Protein AF-A0A3B9AIJ4-F1 (afdb_monomer)

pLDDT: mean 94.88, std 3.49, range [79.06, 98.31]

Sequence (65 aa):
MPAGEYTLKIFNLLGKQVWKTNYTLSGNTSFRIELDNFKKGTYIYSLVDKNGNAVGTKRLVILKP

Solvent-accessible surface area (backbone atoms only — not comparable to full-atom values): 4042 Å² total; per-residue (Å²): 87,79,72,46,52,32,36,44,36,32,23,40,80,85,66,49,76,77,47,74,50,78,45,81,45,58,54,84,83,86,84,89,77,91,59,83,91,54,71,71,45,62,30,36,36,35,37,19,40,80,88,64,50,76,77,45,73,49,81,41,77,43,84,68,135

Foldseek 3Di:
DDFAKKKKFKADPVRHTPDIDIDGDDDDDDDDDDCPPPDFAKMKIFIAGPVRHTPDIDIDGDDDD

Structure (mmCIF, N/CA/C/O backbone):
data_AF-A0A3B9AIJ4-F1
#
_entry.id   AF-A0A3B9AIJ4-F1
#
loop_
_atom_site.group_PDB
_atom_site.id
_atom_site.type_symbol
_atom_site.label_atom_id
_atom_site.label_alt_id
_atom_site.label_comp_id
_atom_site.label_asym_id
_atom_site.label_entity_id
_atom_site.label_seq_id
_atom_site.pdbx_PDB_ins_code
_atom_site.Cartn_x
_atom_site.Cartn_y
_atom_site.Cartn_z
_atom_site.occupancy
_atom_site.B_iso_or_equiv
_atom_site.auth_seq_id
_atom_site.auth_comp_id
_atom_site.auth_asym_id
_atom_site.auth_atom_id
_atom_site.pdbx_PDB_model_num
ATOM 1 N N . MET A 1 1 ? 2.431 -8.354 -16.081 1.00 79.06 1 MET A N 1
ATOM 2 C CA . MET A 1 1 ? 3.106 -7.035 -16.003 1.00 79.06 1 MET A CA 1
ATOM 3 C C . MET A 1 1 ? 4.548 -7.175 -16.480 1.00 79.06 1 MET A C 1
ATOM 5 O O . MET A 1 1 ? 5.053 -8.297 -16.420 1.00 79.06 1 MET A O 1
ATOM 9 N N . PRO A 1 2 ? 5.189 -6.100 -16.981 1.00 90.56 2 PRO A N 1
ATOM 10 C CA . PRO A 1 2 ? 6.618 -6.116 -17.292 1.00 90.56 2 PRO A CA 1
ATOM 11 C C . PRO A 1 2 ? 7.444 -6.550 -16.080 1.00 90.56 2 PRO A C 1
ATOM 13 O O . PRO A 1 2 ? 7.031 -6.333 -14.942 1.00 90.56 2 PRO A O 1
ATOM 16 N N . ALA A 1 3 ? 8.593 -7.176 -16.329 1.00 94.25 3 ALA A N 1
ATOM 17 C CA . ALA A 1 3 ? 9.505 -7.508 -15.248 1.00 94.25 3 ALA A CA 1
ATOM 18 C C . ALA A 1 3 ? 10.148 -6.231 -14.686 1.00 94.25 3 AL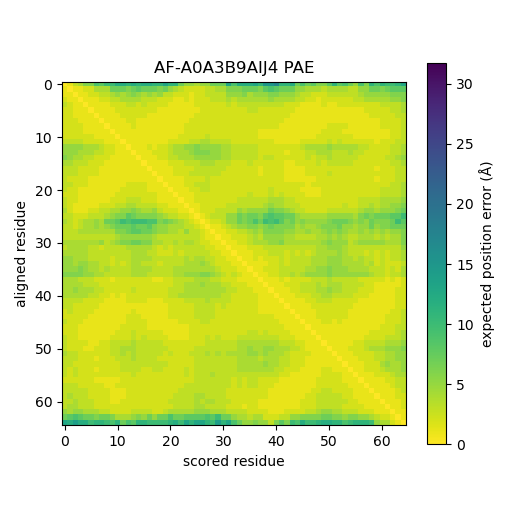A A C 1
ATOM 20 O O . ALA A 1 3 ? 10.581 -5.374 -15.460 1.00 94.25 3 ALA A O 1
ATOM 21 N N . GLY A 1 4 ? 10.218 -6.095 -13.363 1.00 95.81 4 GLY A N 1
ATOM 22 C CA . GLY A 1 4 ? 10.850 -4.931 -12.746 1.00 95.81 4 GLY A CA 1
ATOM 23 C C . GLY A 1 4 ? 10.577 -4.762 -11.258 1.00 95.81 4 GLY A C 1
ATOM 24 O O . GLY A 1 4 ? 9.919 -5.584 -10.624 1.00 95.81 4 GLY A O 1
ATOM 25 N N . GLU A 1 5 ? 11.099 -3.660 -10.726 1.00 97.56 5 GLU A N 1
ATOM 26 C CA . GLU A 1 5 ? 10.914 -3.249 -9.338 1.00 97.56 5 GLU A CA 1
ATOM 27 C C . GLU A 1 5 ? 9.613 -2.470 -9.170 1.00 97.56 5 GLU A C 1
ATOM 29 O O . GLU A 1 5 ? 9.345 -1.498 -9.888 1.00 97.56 5 GLU A O 1
ATOM 34 N N . TYR A 1 6 ? 8.830 -2.888 -8.182 1.00 97.06 6 TYR A N 1
ATOM 35 C CA . TYR A 1 6 ? 7.573 -2.262 -7.815 1.00 97.06 6 TYR A CA 1
ATOM 36 C C . TYR A 1 6 ? 7.493 -2.081 -6.303 1.00 97.06 6 TYR A C 1
ATOM 38 O O . TYR A 1 6 ? 7.968 -2.911 -5.527 1.00 97.06 6 TYR A O 1
ATOM 46 N N . THR A 1 7 ? 6.822 -1.021 -5.865 1.00 97.56 7 THR A N 1
ATOM 47 C CA . THR A 1 7 ? 6.511 -0.812 -4.448 1.00 97.56 7 THR A CA 1
ATOM 48 C C . THR A 1 7 ? 5.006 -0.867 -4.254 1.00 97.56 7 THR A C 1
ATOM 50 O O . THR A 1 7 ? 4.263 -0.090 -4.856 1.00 97.56 7 THR A O 1
ATOM 53 N N . LEU A 1 8 ? 4.544 -1.746 -3.367 1.00 96.94 8 LEU A N 1
ATOM 54 C CA . LEU A 1 8 ? 3.163 -1.735 -2.900 1.00 96.94 8 LEU A CA 1
ATOM 55 C C . LEU A 1 8 ? 3.077 -0.871 -1.643 1.00 96.94 8 LEU A C 1
ATOM 57 O O . LEU A 1 8 ? 3.786 -1.111 -0.666 1.00 96.94 8 LEU A O 1
ATOM 61 N N . LYS A 1 9 ? 2.210 0.140 -1.667 1.00 97.44 9 LYS A N 1
ATOM 62 C CA . LYS A 1 9 ? 1.991 1.081 -0.562 1.00 97.44 9 LYS A CA 1
ATOM 63 C C . LYS A 1 9 ? 0.545 0.991 -0.098 1.00 97.44 9 LYS A C 1
ATOM 65 O O . LYS A 1 9 ? -0.350 0.892 -0.934 1.00 97.44 9 LYS A O 1
ATOM 70 N N . ILE A 1 10 ? 0.311 1.075 1.210 1.00 97.69 10 ILE A N 1
ATOM 71 C CA . ILE A 1 10 ? -1.031 1.206 1.793 1.00 97.69 10 ILE A CA 1
ATOM 72 C C . ILE A 1 10 ? -1.110 2.526 2.551 1.00 97.69 10 ILE A C 1
ATOM 74 O O . ILE A 1 10 ? -0.217 2.872 3.330 1.00 97.69 10 ILE A O 1
ATOM 78 N N . PHE A 1 11 ? -2.208 3.239 2.340 1.00 98.06 11 PHE A N 1
ATOM 79 C CA . PHE A 1 11 ? -2.524 4.530 2.927 1.00 98.06 11 PHE A CA 1
ATOM 80 C C . PHE A 1 11 ? -3.826 4.437 3.717 1.00 98.06 11 PHE A C 1
ATOM 82 O O . PHE A 1 11 ? -4.743 3.700 3.342 1.00 98.06 11 PHE A O 1
ATOM 89 N N . ASN A 1 12 ? -3.926 5.199 4.804 1.00 97.19 12 ASN A N 1
ATOM 90 C CA . ASN A 1 12 ? -5.222 5.448 5.430 1.00 97.19 12 ASN A CA 1
ATOM 91 C C . ASN A 1 12 ? -6.056 6.431 4.582 1.00 97.19 12 ASN A C 1
ATOM 93 O O . ASN A 1 12 ? -5.567 6.996 3.604 1.00 97.19 12 ASN A O 1
ATOM 97 N N . LEU A 1 13 ? -7.312 6.665 4.971 1.00 94.88 13 LEU A N 1
ATOM 98 C CA . LEU A 1 13 ? -8.219 7.548 4.225 1.00 94.88 13 LEU A CA 1
ATOM 99 C C . LEU A 1 13 ? -7.755 9.019 4.163 1.00 94.88 13 LEU A C 1
ATOM 101 O O . LEU A 1 13 ? -8.173 9.751 3.277 1.00 94.88 13 LEU A O 1
ATOM 105 N N . LEU A 1 14 ? -6.866 9.439 5.069 1.00 95.94 14 LEU A N 1
ATOM 106 C CA . LEU A 1 14 ? -6.266 10.779 5.079 1.00 95.94 14 LEU A CA 1
ATOM 107 C C . LEU A 1 14 ? -5.024 10.882 4.172 1.00 95.94 14 LEU A C 1
ATOM 109 O O . LEU A 1 14 ? -4.354 11.909 4.169 1.00 95.94 14 LEU A O 1
ATOM 113 N N . GLY A 1 15 ? -4.663 9.815 3.452 1.00 95.06 15 GLY A N 1
ATOM 114 C CA . GLY A 1 15 ? -3.491 9.784 2.572 1.00 95.06 15 GLY A CA 1
ATOM 115 C C . GLY A 1 15 ? -2.159 9.535 3.285 1.00 95.06 15 GLY A C 1
ATOM 116 O O . GLY A 1 15 ? -1.109 9.550 2.646 1.00 95.06 15 GLY A O 1
ATOM 117 N N . LYS A 1 16 ? -2.156 9.252 4.595 1.00 97.31 16 LYS A N 1
ATOM 118 C CA . LYS A 1 16 ? -0.929 8.876 5.315 1.00 97.31 16 LYS A CA 1
ATOM 119 C C . LYS A 1 16 ? -0.540 7.446 4.948 1.00 97.31 16 LYS A C 1
ATOM 121 O O . LYS A 1 16 ? -1.329 6.526 5.163 1.00 97.31 16 LYS A O 1
ATOM 126 N N . GLN A 1 17 ? 0.688 7.247 4.465 1.00 97.56 17 GLN A N 1
ATOM 127 C CA . GLN A 1 17 ? 1.246 5.909 4.247 1.00 97.56 17 GLN A CA 1
ATOM 128 C C . GLN A 1 17 ? 1.385 5.187 5.593 1.00 97.56 17 GLN A C 1
ATOM 130 O O . GLN A 1 17 ? 2.060 5.672 6.501 1.00 97.56 17 GLN A O 1
ATOM 135 N N . VAL A 1 18 ? 0.744 4.029 5.713 1.00 97.25 18 VAL A N 1
ATOM 136 C CA . VAL A 1 18 ? 0.737 3.195 6.927 1.00 97.25 18 VAL A CA 1
ATOM 137 C C . VAL A 1 18 ? 1.494 1.884 6.742 1.00 97.25 18 VAL A C 1
ATOM 139 O O . VAL A 1 18 ? 1.836 1.243 7.728 1.00 97.25 18 VAL A O 1
ATOM 142 N N . TRP A 1 19 ? 1.783 1.493 5.499 1.00 97.12 19 TR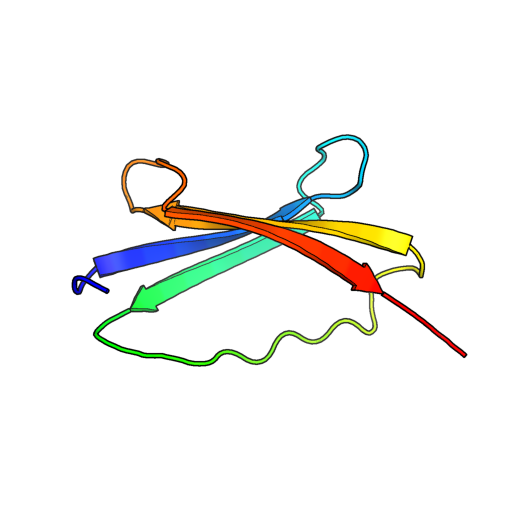P A N 1
ATOM 143 C CA . TRP A 1 19 ? 2.566 0.300 5.186 1.00 97.12 19 TRP A CA 1
ATOM 144 C C . TRP A 1 19 ? 3.188 0.410 3.793 1.00 97.12 19 TRP A C 1
ATOM 146 O O . TRP A 1 19 ? 2.635 1.078 2.912 1.00 97.12 19 TRP A O 1
ATOM 156 N N . LYS A 1 20 ? 4.334 -0.243 3.591 1.00 96.75 20 LYS A N 1
ATOM 157 C CA . LYS A 1 20 ? 4.954 -0.409 2.274 1.00 96.75 20 LYS A CA 1
ATOM 158 C C . LYS A 1 20 ? 5.787 -1.683 2.214 1.00 96.75 20 LYS A C 1
ATOM 160 O O . LYS A 1 20 ? 6.345 -2.094 3.229 1.00 96.75 20 LYS A O 1
ATOM 165 N N . THR A 1 21 ? 5.957 -2.218 1.013 1.00 96.75 21 THR A N 1
ATOM 166 C CA . THR A 1 21 ? 6.988 -3.215 0.718 1.00 96.75 21 THR A CA 1
ATOM 167 C C . THR A 1 21 ? 7.432 -3.119 -0.740 1.00 96.75 21 THR A C 1
ATOM 169 O O . THR A 1 21 ? 6.681 -2.628 -1.588 1.00 96.75 21 THR A O 1
ATOM 172 N N . ASN A 1 22 ? 8.643 -3.588 -1.025 1.00 96.69 22 ASN A N 1
ATOM 173 C CA . ASN A 1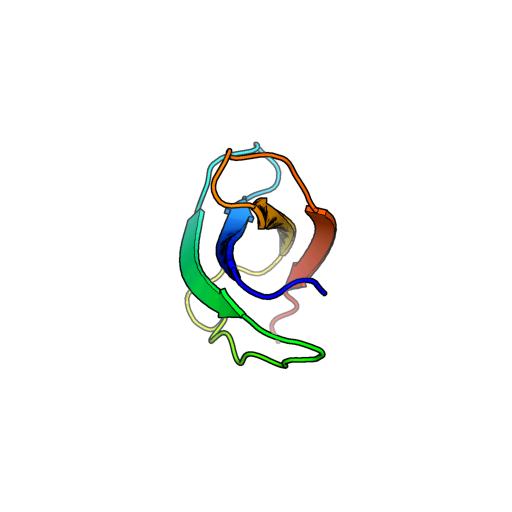 22 ? 9.203 -3.643 -2.372 1.00 96.69 22 ASN A CA 1
ATOM 174 C C . ASN A 1 22 ? 9.146 -5.075 -2.903 1.00 96.69 22 ASN A C 1
ATOM 176 O O . ASN A 1 22 ? 9.333 -6.024 -2.140 1.00 96.69 22 ASN A O 1
ATOM 180 N N . TYR A 1 23 ? 8.921 -5.216 -4.204 1.00 94.94 23 TYR A N 1
ATOM 181 C CA . TYR A 1 23 ? 8.920 -6.496 -4.892 1.00 94.94 23 TYR A CA 1
ATOM 182 C C . TYR A 1 23 ? 9.607 -6.394 -6.253 1.00 94.94 23 TYR A C 1
ATOM 184 O O . TYR A 1 23 ? 9.324 -5.479 -7.028 1.00 94.94 23 TYR A O 1
ATOM 192 N N . THR A 1 24 ? 10.391 -7.415 -6.584 1.00 95.38 24 THR A N 1
ATOM 193 C CA . THR A 1 24 ? 10.797 -7.709 -7.960 1.00 95.38 24 THR A CA 1
ATOM 194 C C . THR A 1 24 ? 9.730 -8.599 -8.588 1.00 95.38 24 THR A C 1
ATOM 196 O O . THR A 1 24 ? 9.541 -9.743 -8.168 1.00 95.38 24 THR A O 1
ATOM 199 N N . LEU A 1 25 ? 8.983 -8.070 -9.556 1.00 93.69 25 LEU A N 1
ATOM 200 C CA . LEU A 1 25 ? 7.851 -8.758 -10.181 1.00 93.69 25 LEU A CA 1
ATOM 201 C C . LEU A 1 25 ? 8.174 -9.181 -11.602 1.00 93.69 25 LEU A C 1
ATOM 203 O O . LEU A 1 25 ? 8.910 -8.495 -12.303 1.00 93.69 25 LEU A O 1
ATOM 207 N N . SER A 1 26 ? 7.559 -10.273 -12.047 1.00 92.81 26 SER A N 1
ATOM 208 C CA . SER A 1 26 ? 7.496 -10.672 -13.450 1.00 92.81 26 SER A CA 1
ATOM 209 C C . SER A 1 26 ? 6.183 -11.416 -13.711 1.00 92.81 26 SER A C 1
ATOM 211 O O . SER A 1 26 ? 5.753 -12.258 -12.925 1.00 92.81 26 SER A O 1
ATOM 213 N N . GLY A 1 27 ? 5.492 -11.078 -14.804 1.00 90.31 27 GLY A N 1
ATOM 214 C CA . GLY A 1 27 ? 4.248 -11.761 -15.173 1.00 90.31 27 GLY A CA 1
ATOM 215 C C . GLY A 1 27 ? 3.086 -11.501 -14.204 1.00 90.31 27 GLY A C 1
A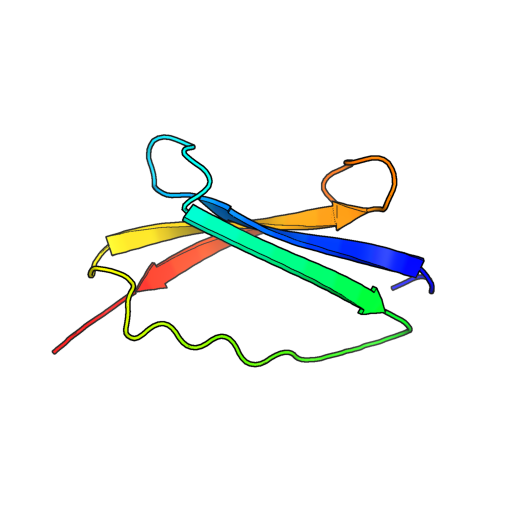TOM 216 O O . GLY A 1 27 ? 2.796 -10.340 -13.890 1.00 90.31 27 GLY A O 1
ATOM 217 N N . ASN A 1 28 ? 2.381 -12.570 -13.819 1.00 89.62 28 ASN A N 1
ATOM 218 C CA . ASN A 1 28 ? 1.290 -12.553 -12.843 1.00 89.62 28 ASN A CA 1
ATOM 219 C C . ASN A 1 28 ? 1.798 -13.096 -11.506 1.00 89.62 28 ASN A C 1
ATOM 221 O O . ASN A 1 28 ? 2.349 -14.191 -11.444 1.00 89.62 28 ASN A O 1
ATOM 225 N N . THR A 1 29 ? 1.563 -12.356 -10.428 1.00 88.56 29 THR A N 1
ATOM 226 C CA . THR A 1 29 ? 2.029 -12.719 -9.087 1.00 88.56 29 THR A CA 1
ATOM 227 C C . THR A 1 29 ? 0.943 -12.407 -8.065 1.00 88.56 29 THR A C 1
ATOM 229 O O . THR A 1 29 ? 0.163 -11.472 -8.247 1.00 88.56 29 THR A O 1
ATOM 232 N N . SER A 1 30 ? 0.891 -13.193 -6.993 1.00 90.94 30 SER A N 1
ATOM 233 C CA . SER A 1 30 ? 0.025 -12.954 -5.836 1.00 90.94 30 SER A CA 1
ATOM 234 C C . SER A 1 30 ? 0.880 -12.788 -4.583 1.00 90.94 30 SER A C 1
ATOM 236 O O . SER A 1 30 ? 1.884 -13.480 -4.432 1.00 90.94 30 SER A O 1
ATOM 238 N N . PHE A 1 31 ? 0.471 -11.899 -3.677 1.00 86.38 31 PHE A N 1
ATOM 239 C CA . PHE A 1 31 ? 1.163 -11.655 -2.408 1.00 86.38 31 PHE A CA 1
ATOM 240 C C . PHE A 1 31 ? 0.191 -11.781 -1.250 1.00 86.38 31 PHE A C 1
ATOM 242 O O . PHE A 1 31 ? -0.976 -11.398 -1.356 1.00 86.38 31 PHE A O 1
ATOM 249 N N . ARG A 1 32 ? 0.704 -12.265 -0.123 1.00 91.25 32 ARG A N 1
ATOM 250 C CA . ARG A 1 32 ? -0.010 -12.273 1.146 1.00 91.25 32 ARG A CA 1
ATOM 251 C C . ARG A 1 32 ? 0.410 -11.058 1.967 1.00 91.25 32 ARG A C 1
ATOM 253 O O . ARG A 1 32 ? 1.595 -10.750 2.057 1.00 91.25 32 ARG A O 1
ATOM 260 N N . ILE A 1 33 ? -0.569 -10.380 2.556 1.00 91.12 33 ILE A N 1
ATOM 261 C CA . ILE A 1 33 ? -0.360 -9.250 3.463 1.00 91.12 33 ILE A CA 1
ATOM 262 C C . ILE A 1 33 ? -1.116 -9.564 4.746 1.00 91.12 33 ILE A C 1
ATOM 264 O O . ILE A 1 33 ? -2.324 -9.787 4.703 1.00 91.12 33 ILE A O 1
ATOM 268 N N . GLU A 1 34 ? -0.409 -9.571 5.872 1.00 91.69 34 GLU A N 1
ATOM 269 C CA . GLU A 1 34 ? -1.032 -9.717 7.187 1.00 91.69 34 GLU A CA 1
ATOM 270 C C . GLU A 1 34 ? -1.652 -8.383 7.617 1.00 91.69 34 GLU A C 1
ATOM 272 O O . GLU A 1 34 ? -0.982 -7.345 7.647 1.00 91.69 34 GLU A O 1
ATOM 277 N N . LEU A 1 35 ? -2.948 -8.406 7.932 1.00 91.56 35 LEU A N 1
ATOM 278 C CA . LEU A 1 35 ? -3.738 -7.210 8.245 1.00 91.56 35 LEU A CA 1
ATOM 279 C C . LEU A 1 35 ? -4.083 -7.084 9.736 1.00 91.56 35 LEU A C 1
ATOM 281 O O . LEU A 1 35 ? -4.783 -6.149 10.124 1.00 91.56 35 LEU A O 1
ATOM 285 N N . ASP A 1 36 ? -3.576 -7.975 10.587 1.00 91.75 36 ASP A N 1
ATOM 286 C CA . ASP A 1 36 ? -3.946 -8.050 12.007 1.00 91.75 36 ASP A CA 1
ATOM 287 C C . ASP A 1 36 ? -3.699 -6.735 12.755 1.00 91.75 36 ASP A C 1
ATOM 289 O O . ASP A 1 36 ? -4.541 -6.285 13.53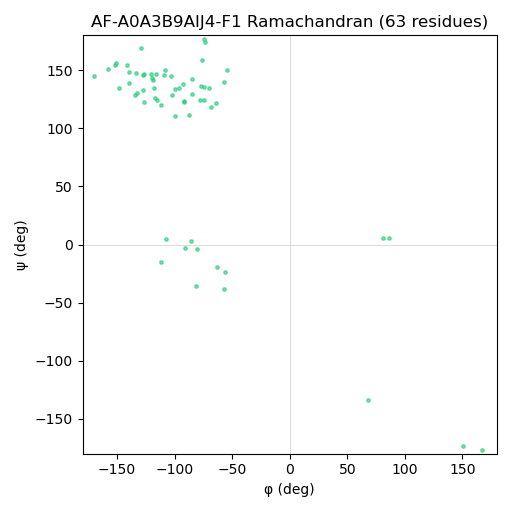8 1.00 91.75 36 ASP A O 1
ATOM 293 N N . ASN A 1 37 ? -2.602 -6.051 12.423 1.00 92.06 37 ASN A N 1
ATOM 294 C CA . ASN A 1 37 ? -2.214 -4.772 13.022 1.00 92.06 37 ASN A CA 1
ATOM 295 C C . ASN A 1 37 ? -2.946 -3.556 12.428 1.00 92.06 37 ASN A C 1
ATOM 297 O O . ASN A 1 37 ? -2.779 -2.431 12.906 1.00 92.06 37 ASN A O 1
ATOM 301 N N . PHE A 1 38 ? -3.774 -3.746 11.400 1.00 95.56 38 PHE A N 1
ATOM 302 C CA . PHE A 1 38 ? -4.606 -2.679 10.857 1.00 95.56 38 PHE A CA 1
ATOM 303 C C . PHE A 1 38 ? -5.903 -2.562 11.655 1.00 95.56 38 PHE A C 1
ATOM 305 O O . PHE A 1 38 ? -6.498 -3.548 12.085 1.00 95.56 38 PHE A O 1
ATOM 312 N N . LYS A 1 39 ? -6.384 -1.337 11.864 1.00 95.62 39 LYS A N 1
ATOM 313 C CA . LYS A 1 39 ? -7.704 -1.119 12.469 1.00 95.62 39 LYS A CA 1
ATOM 314 C C . LYS A 1 39 ? -8.794 -1.398 11.430 1.00 95.62 39 LYS A C 1
ATOM 316 O O . LYS A 1 39 ? -8.541 -1.330 10.230 1.00 95.62 39 LYS A O 1
ATOM 321 N N . LYS A 1 40 ? -10.019 -1.681 11.886 1.00 96.50 40 LYS A N 1
ATOM 322 C CA . LYS A 1 40 ? -11.179 -1.716 10.983 1.00 96.50 40 LYS A CA 1
ATOM 323 C C . LYS A 1 40 ? -11.320 -0.365 10.279 1.00 96.50 40 LYS A C 1
ATOM 325 O O . LYS A 1 40 ? -11.129 0.676 10.912 1.00 96.50 40 LYS A O 1
AT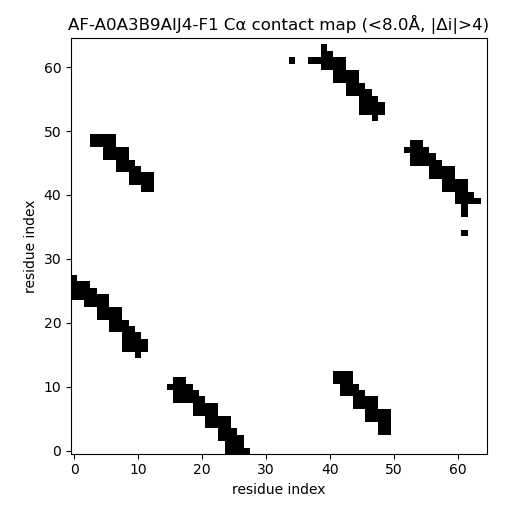OM 330 N N . GLY A 1 41 ? -11.658 -0.373 8.995 1.00 96.81 41 GLY A N 1
ATOM 331 C CA . GLY A 1 41 ? -11.842 0.865 8.241 1.00 96.81 41 GLY A CA 1
ATOM 332 C C . GLY A 1 41 ? -11.521 0.758 6.757 1.00 96.81 41 GLY A C 1
ATOM 333 O O . GLY A 1 41 ? -11.276 -0.321 6.218 1.00 96.81 41 GLY A O 1
ATOM 334 N N . THR A 1 42 ? -11.545 1.917 6.096 1.00 98.12 42 THR A N 1
ATOM 335 C CA . THR A 1 42 ? -11.205 2.051 4.677 1.00 98.12 42 THR A CA 1
ATOM 336 C C . THR A 1 42 ? -9.774 2.552 4.515 1.00 98.12 42 THR A C 1
ATOM 338 O O . THR A 1 42 ? -9.357 3.526 5.143 1.00 98.12 42 THR A O 1
ATOM 341 N N . TYR A 1 43 ? -9.059 1.885 3.623 1.00 98.31 43 TYR A N 1
ATOM 342 C CA . TYR A 1 43 ? -7.691 2.149 3.217 1.00 98.31 43 TYR A CA 1
ATOM 343 C C . TYR A 1 43 ? -7.621 2.209 1.691 1.00 98.31 43 TYR A C 1
ATOM 345 O O . TYR A 1 43 ? -8.559 1.838 0.976 1.00 98.31 43 TYR A O 1
ATOM 353 N N . ILE A 1 44 ? -6.481 2.656 1.185 1.00 98.06 44 ILE A N 1
ATOM 354 C CA . ILE A 1 44 ? -6.161 2.658 -0.240 1.00 98.06 44 ILE A CA 1
ATOM 355 C C . ILE A 1 44 ? -4.822 1.956 -0.393 1.00 98.06 44 ILE A C 1
ATOM 357 O O . ILE A 1 44 ? -3.889 2.278 0.339 1.00 98.06 44 ILE A O 1
ATOM 361 N N . TYR A 1 45 ? -4.707 1.025 -1.335 1.00 97.25 45 TYR A N 1
ATOM 362 C CA . TYR A 1 45 ? -3.401 0.535 -1.756 1.00 97.25 45 TYR A CA 1
ATOM 363 C C . TYR A 1 45 ? -3.075 1.019 -3.160 1.00 97.25 45 TYR A C 1
ATOM 365 O O . TYR A 1 45 ? -3.960 1.151 -4.009 1.00 97.25 45 TYR A O 1
ATOM 373 N N . SER A 1 46 ? -1.794 1.277 -3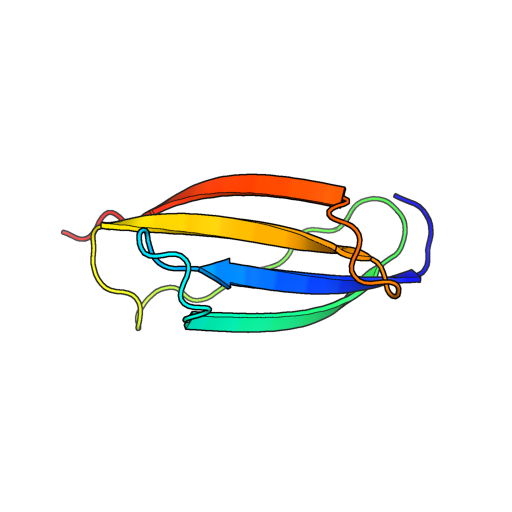.391 1.00 97.50 46 SER A N 1
ATOM 374 C CA . SER A 1 46 ? -1.262 1.670 -4.687 1.00 97.50 46 SER A CA 1
ATOM 375 C C . SER A 1 46 ? -0.003 0.871 -4.987 1.00 97.50 46 SER A C 1
ATOM 377 O O . SER A 1 46 ? 0.900 0.792 -4.149 1.00 97.50 46 SER A O 1
ATOM 379 N N . LEU A 1 47 ? 0.033 0.263 -6.169 1.00 96.94 47 LEU A N 1
ATOM 380 C CA . LEU A 1 47 ? 1.233 -0.332 -6.736 1.00 96.94 47 LEU A CA 1
ATOM 381 C C . LEU A 1 47 ? 1.908 0.730 -7.599 1.00 96.94 47 LEU A C 1
ATOM 383 O O . LEU A 1 47 ? 1.285 1.247 -8.528 1.00 96.94 47 LEU A O 1
ATOM 387 N N . VAL A 1 48 ? 3.162 1.046 -7.296 1.00 97.62 48 VAL A N 1
ATOM 388 C CA . VAL A 1 48 ? 3.960 2.002 -8.070 1.00 97.62 48 VAL A CA 1
ATOM 389 C C . VAL A 1 48 ? 5.153 1.311 -8.718 1.00 97.62 48 VAL A C 1
ATOM 391 O O . VAL A 1 48 ? 5.691 0.361 -8.149 1.00 97.62 48 VAL A O 1
ATOM 394 N N . ASP A 1 49 ? 5.550 1.771 -9.901 1.00 96.88 49 ASP A N 1
ATOM 395 C CA . ASP A 1 49 ? 6.775 1.324 -10.570 1.00 96.88 49 ASP A CA 1
ATOM 396 C C . ASP A 1 49 ? 8.036 1.919 -9.907 1.00 96.88 49 ASP A C 1
ATOM 398 O O . ASP A 1 49 ? 7.958 2.750 -8.995 1.00 96.88 49 ASP A O 1
ATOM 402 N N . LYS A 1 50 ? 9.217 1.521 -10.392 1.00 96.88 50 LYS A N 1
ATOM 403 C CA . LYS A 1 50 ? 10.518 2.035 -9.928 1.00 96.88 50 LYS A CA 1
ATOM 404 C C . LYS A 1 50 ? 10.683 3.559 -10.015 1.00 96.88 50 LYS A C 1
ATOM 406 O O . LYS A 1 50 ? 11.516 4.119 -9.309 1.00 96.88 50 LYS A O 1
ATOM 411 N N . ASN A 1 51 ? 9.929 4.220 -10.892 1.00 96.50 51 ASN A N 1
ATOM 412 C CA . ASN A 1 51 ? 9.973 5.668 -11.085 1.00 96.50 51 ASN A CA 1
ATOM 413 C C . ASN A 1 51 ? 8.949 6.381 -10.183 1.00 96.50 51 ASN A C 1
ATOM 415 O O . ASN A 1 51 ? 8.882 7.607 -10.174 1.00 96.50 51 ASN A O 1
ATOM 419 N N . GLY A 1 52 ? 8.151 5.627 -9.420 1.00 94.94 52 GLY A N 1
ATOM 420 C CA . GLY A 1 52 ? 7.100 6.147 -8.555 1.00 94.94 52 GLY A CA 1
ATOM 421 C C . GLY A 1 52 ? 5.760 6.369 -9.256 1.00 94.94 52 GLY A C 1
ATOM 422 O O . GLY A 1 52 ? 4.838 6.871 -8.610 1.00 94.94 52 GLY A O 1
ATOM 423 N N . ASN A 1 53 ? 5.610 5.975 -10.525 1.00 96.50 53 ASN A N 1
ATOM 424 C CA . ASN A 1 53 ? 4.342 6.107 -11.238 1.00 96.50 53 ASN A CA 1
ATOM 425 C C . ASN A 1 53 ? 3.352 5.054 -10.746 1.00 96.50 53 ASN A C 1
ATOM 427 O O . ASN A 1 53 ? 3.693 3.877 -10.621 1.00 96.50 53 ASN A O 1
ATOM 431 N N . ALA A 1 54 ? 2.106 5.459 -10.503 1.00 95.75 54 ALA A N 1
ATOM 432 C CA . ALA A 1 54 ? 1.055 4.528 -10.120 1.00 95.75 54 ALA A CA 1
ATOM 433 C C . ALA A 1 54 ? 0.692 3.605 -11.292 1.00 95.75 54 ALA A C 1
ATOM 435 O O . ALA A 1 54 ? 0.205 4.052 -12.326 1.00 95.75 54 ALA A O 1
ATOM 436 N N . VAL A 1 55 ? 0.889 2.304 -11.093 1.00 95.44 55 VAL A N 1
ATOM 437 C CA . VAL A 1 55 ? 0.443 1.237 -12.001 1.00 95.44 55 VAL A CA 1
ATOM 438 C C . VAL A 1 55 ? -1.032 0.930 -11.757 1.00 95.44 55 VAL A C 1
ATOM 440 O O . VAL A 1 55 ? -1.787 0.638 -12.681 1.00 95.44 55 VAL A O 1
ATOM 443 N N . GLY A 1 56 ? -1.461 1.003 -10.497 1.00 95.56 56 GLY A N 1
ATOM 444 C CA . GLY A 1 56 ? -2.850 0.800 -10.121 1.00 95.56 56 GLY A CA 1
ATOM 445 C C . GLY A 1 56 ? -3.110 1.172 -8.671 1.00 95.56 56 GLY A C 1
ATOM 446 O O . GLY A 1 56 ? -2.274 0.950 -7.797 1.00 95.56 56 GLY A O 1
ATOM 447 N N . THR A 1 57 ? -4.303 1.705 -8.423 1.00 97.31 57 THR A N 1
ATOM 448 C CA . THR A 1 57 ? -4.753 2.133 -7.098 1.00 97.31 57 THR A CA 1
ATOM 449 C C . THR A 1 57 ? -6.152 1.594 -6.850 1.00 97.31 57 THR A C 1
ATOM 451 O O . THR A 1 57 ? -7.030 1.720 -7.706 1.00 97.31 57 THR A O 1
ATOM 454 N N . LYS A 1 58 ? -6.369 0.963 -5.695 1.00 97.31 58 LYS A N 1
ATOM 455 C CA . LYS A 1 58 ? -7.658 0.360 -5.338 1.00 97.31 58 LYS A CA 1
ATOM 456 C C . LYS A 1 58 ? -7.968 0.566 -3.858 1.00 97.31 58 LYS A C 1
ATOM 458 O O . LYS A 1 58 ? -7.081 0.722 -3.019 1.00 97.31 58 LYS A O 1
ATOM 463 N N . ARG A 1 59 ? -9.263 0.560 -3.546 1.00 97.44 59 ARG A N 1
ATOM 464 C CA . ARG A 1 59 ? -9.779 0.633 -2.177 1.00 97.44 59 ARG A CA 1
ATOM 465 C C . ARG A 1 59 ? -9.628 -0.722 -1.485 1.00 97.44 59 ARG A C 1
ATOM 467 O O . ARG A 1 59 ? -9.958 -1.753 -2.066 1.00 97.44 59 ARG A O 1
ATOM 474 N N . LEU A 1 60 ? -9.185 -0.693 -0.232 1.00 96.00 60 LEU A N 1
ATOM 475 C CA . LEU A 1 60 ? -9.130 -1.835 0.678 1.00 96.00 60 LEU A CA 1
ATOM 476 C C . LEU A 1 60 ? -10.053 -1.557 1.863 1.00 96.00 60 LEU A C 1
ATOM 478 O O . LEU A 1 60 ? -9.934 -0.522 2.515 1.00 96.00 60 LEU A O 1
ATOM 482 N N . VAL A 1 61 ? -10.975 -2.472 2.145 1.00 96.56 61 VAL A N 1
ATOM 483 C CA . VAL A 1 61 ? -11.864 -2.380 3.309 1.00 96.56 61 VAL A CA 1
ATOM 484 C C . VAL A 1 61 ? -11.493 -3.492 4.267 1.00 96.56 61 VAL A C 1
ATOM 486 O O . VAL A 1 61 ? -11.563 -4.663 3.906 1.00 96.56 61 VAL A O 1
ATOM 489 N N . ILE A 1 62 ? -11.098 -3.118 5.479 1.00 96.06 62 ILE A N 1
ATOM 490 C CA . ILE A 1 62 ? -10.764 -4.069 6.534 1.00 96.06 62 ILE A CA 1
ATOM 491 C C . ILE A 1 62 ? -11.970 -4.176 7.453 1.00 96.06 62 ILE A C 1
ATOM 493 O O . ILE A 1 62 ? -12.307 -3.233 8.177 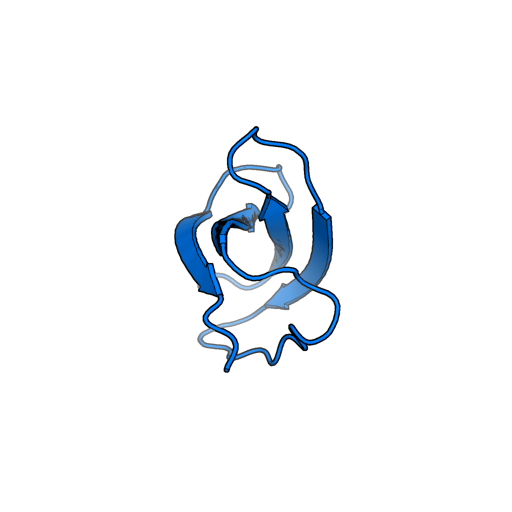1.00 96.06 62 ILE A O 1
ATOM 497 N N . LEU A 1 63 ? -12.612 -5.337 7.393 1.00 95.12 63 LEU A N 1
ATOM 498 C CA . LEU A 1 63 ? -13.659 -5.748 8.315 1.00 95.12 63 LEU A CA 1
ATOM 499 C C . LEU A 1 63 ? -13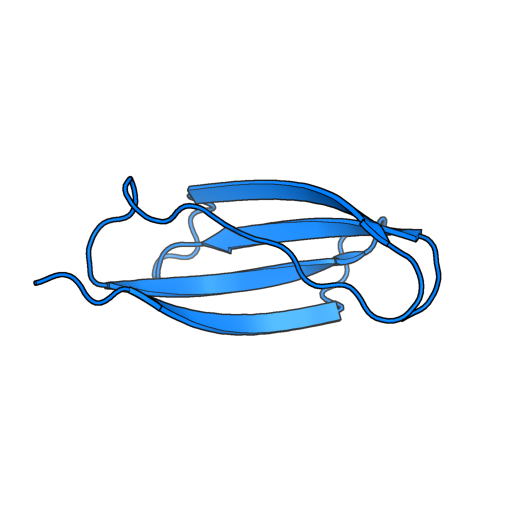.003 -6.534 9.453 1.00 95.12 63 LEU A C 1
ATOM 501 O O . LEU A 1 63 ? -12.095 -7.329 9.216 1.00 95.12 63 LEU A O 1
ATOM 505 N N . LYS A 1 64 ? -13.444 -6.293 10.684 1.00 91.75 64 LYS A N 1
ATOM 506 C CA . LYS A 1 64 ? -13.081 -7.094 11.856 1.00 91.75 64 LYS A CA 1
ATOM 507 C C . LYS A 1 64 ? -14.373 -7.521 12.560 1.00 91.75 64 LYS A C 1
ATOM 509 O O . LYS A 1 64 ? -15.323 -6.733 12.485 1.00 91.75 64 LYS A O 1
ATOM 514 N N . PRO A 1 65 ? -14.409 -8.721 13.169 1.00 86.38 65 PRO A N 1
ATOM 515 C CA . PRO A 1 65 ? -15.504 -9.140 14.042 1.00 86.38 65 PRO A CA 1
ATOM 516 C C . PRO A 1 65 ? -15.808 -8.106 15.132 1.00 86.38 65 PRO A C 1
ATOM 518 O O . PRO A 1 65 ? -14.866 -7.384 15.546 1.00 86.38 65 PRO A O 1
#

Nearest PDB structures (foldseek):
  3d33-assembly2_B  TM=8.002E-01  e=8.880E-02  Phocaeicola vulgatus ATCC 8482
  3d33-assembly1_A  TM=8.001E-01  e=1.733E-01  Phocaeicola vulgatus ATCC 8482
  4g5a-assembly1_B  TM=8.117E-01  e=3.574E-01  Bacteroides thetaiotaomicron VPI-5482
  6ljl-assembly1_A  TM=5.356E-01  e=4.993E-01  Bacteroides intestinalis DSM 17393
  6c83-assembly1_C  TM=4.695E-01  e=6.473E+00  synthetic construct

Secondary structure (DSSP, 8-state):
--SEEEEEEEEETTS-EEEEEEEEE-SS-------TTSPSEEEEEEEEETTS-EEEEEEEEE---

Mean predicted aligned error: 2.8 Å

Radius of gyration: 12.48 Å; Cα contacts (8 Å, |Δi|>4): 119; chains: 1; bounding box: 26×24×31 Å